Protein AF-A0A967RS19-F1 (afdb_monomer_lite)

Secondary structure (DSSP, 8-state):
--HHHHHHHT-----PPB-HHHHHHHHHHHHHTT-------S-----HHHHHHHHHH-TT--S-B-------SSSSPPPHHHHHHH-

Foldseek 3Di:
DDPVQCVVLVFDDDDAAADVVVLVVLCVVCVVVVHDDDDDDDDDDDDPVPRNVCCVVPVPRHDHDDDDDFPPDDPPGDDPVVVVSSD

Radius of gyration: 14.89 Å; chains: 1; bounding box: 41×23×33 Å

Sequence (87 aa):
MTDQMAGFLRVERHRHPGHPTLAKAVREHALQEEFDPSLVGGDFAWDENFCVPLKHLDPDSRIPVVPIIVNAVAPPMPTLRRCYRFG

Structure (mmCIF, N/CA/C/O backbone):
data_AF-A0A967RS19-F1
#
_entry.id   AF-A0A967RS19-F1
#
loop_
_atom_site.group_PDB
_atom_site.id
_atom_site.type_symbol
_atom_site.label_atom_id
_atom_site.label_alt_id
_atom_site.label_comp_id
_atom_site.label_asym_id
_atom_site.label_entity_id
_atom_site.label_seq_id
_atom_site.pdbx_PDB_ins_code
_atom_site.Cartn_x
_atom_site.Cartn_y
_atom_site.Cartn_z
_atom_site.occupancy
_atom_site.B_iso_or_equiv
_atom_site.auth_seq_id
_atom_site.auth_comp_id
_atom_site.auth_asym_id
_atom_site.auth_atom_id
_atom_site.pdbx_PDB_model_num
ATOM 1 N N . MET A 1 1 ? 11.634 4.883 -5.366 1.00 71.44 1 MET A N 1
ATOM 2 C CA . MET A 1 1 ? 12.964 4.282 -5.116 1.00 71.44 1 MET A CA 1
ATOM 3 C C . MET A 1 1 ? 14.079 5.050 -5.834 1.00 71.44 1 MET A C 1
ATOM 5 O O . MET A 1 1 ? 13.911 5.372 -7.006 1.00 71.44 1 MET A O 1
ATOM 9 N N . THR A 1 2 ? 15.184 5.366 -5.144 1.00 76.62 2 THR A N 1
ATOM 10 C CA . THR A 1 2 ? 16.399 5.972 -5.736 1.00 76.62 2 THR A CA 1
ATOM 11 C C . THR A 1 2 ? 17.262 4.915 -6.435 1.00 76.62 2 THR A C 1
ATOM 13 O O . THR A 1 2 ? 17.147 3.729 -6.127 1.00 76.62 2 THR A O 1
ATOM 16 N N . ASP A 1 3 ? 18.160 5.321 -7.336 1.00 80.88 3 ASP A N 1
ATOM 17 C CA . ASP A 1 3 ? 19.001 4.372 -8.087 1.00 80.88 3 ASP A CA 1
ATOM 18 C C . ASP A 1 3 ? 20.007 3.630 -7.183 1.00 80.88 3 ASP A C 1
ATOM 20 O O . ASP A 1 3 ? 20.264 2.442 -7.379 1.00 80.88 3 ASP A O 1
ATOM 24 N N . GLN A 1 4 ? 20.504 4.282 -6.123 1.00 83.06 4 GLN A N 1
ATOM 25 C CA . GLN A 1 4 ? 21.344 3.636 -5.105 1.00 83.06 4 GLN A CA 1
ATOM 26 C C . GLN A 1 4 ? 20.598 2.498 -4.389 1.00 83.06 4 GLN A C 1
ATOM 28 O O . GLN A 1 4 ? 21.160 1.423 -4.180 1.00 83.06 4 GLN A O 1
ATOM 33 N N . MET A 1 5 ? 19.326 2.718 -4.039 1.00 80.81 5 MET A N 1
ATOM 34 C CA . MET A 1 5 ? 18.496 1.708 -3.377 1.00 80.81 5 MET A CA 1
ATOM 35 C C . MET A 1 5 ? 18.160 0.550 -4.325 1.00 80.81 5 MET A C 1
ATOM 37 O O . MET A 1 5 ? 18.250 -0.612 -3.935 1.00 80.81 5 MET A O 1
ATOM 41 N N . ALA A 1 6 ? 17.854 0.857 -5.589 1.00 82.06 6 ALA A N 1
ATOM 42 C CA . ALA A 1 6 ? 17.616 -0.144 -6.629 1.00 82.06 6 ALA A CA 1
ATOM 43 C C . ALA A 1 6 ? 18.824 -1.088 -6.795 1.00 82.06 6 ALA A C 1
ATOM 45 O O . ALA A 1 6 ? 18.667 -2.311 -6.834 1.00 82.06 6 ALA A O 1
ATOM 46 N N . GLY A 1 7 ? 20.038 -0.524 -6.809 1.00 85.44 7 GLY A N 1
ATOM 47 C CA . GLY A 1 7 ? 21.285 -1.286 -6.865 1.00 85.44 7 GLY A CA 1
ATOM 48 C C . GLY A 1 7 ? 21.513 -2.168 -5.634 1.00 85.44 7 GLY A C 1
ATOM 49 O O . GLY A 1 7 ? 21.865 -3.339 -5.781 1.00 85.44 7 GLY A O 1
ATOM 50 N N . PHE A 1 8 ? 21.264 -1.640 -4.430 1.00 87.31 8 PHE A N 1
ATOM 51 C CA . PHE A 1 8 ? 21.392 -2.397 -3.179 1.00 87.31 8 PHE A CA 1
ATOM 52 C C . PHE A 1 8 ? 20.433 -3.596 -3.123 1.00 87.31 8 PHE A C 1
ATOM 54 O O . PHE A 1 8 ? 20.858 -4.715 -2.839 1.00 87.31 8 PHE A O 1
ATOM 61 N N . LEU A 1 9 ? 19.157 -3.381 -3.457 1.00 85.94 9 LEU A N 1
ATOM 62 C CA . LEU A 1 9 ? 18.122 -4.422 -3.448 1.00 85.94 9 LEU A CA 1
ATOM 63 C C . LEU A 1 9 ? 18.211 -5.373 -4.652 1.00 85.94 9 LEU A C 1
ATOM 65 O O . LEU A 1 9 ? 17.576 -6.428 -4.656 1.00 85.94 9 LEU A O 1
ATOM 69 N N . ARG A 1 10 ? 18.994 -5.016 -5.681 1.00 87.25 10 ARG A N 1
ATOM 70 C CA . ARG A 1 10 ? 19.058 -5.709 -6.979 1.00 87.25 10 ARG A CA 1
ATOM 71 C C . ARG A 1 10 ? 17.672 -5.834 -7.620 1.00 87.25 10 ARG A C 1
ATOM 73 O O . ARG A 1 10 ? 17.294 -6.910 -8.094 1.00 87.25 10 ARG A O 1
ATOM 80 N N . VAL A 1 11 ? 16.904 -4.749 -7.593 1.00 85.25 11 VAL A N 1
ATOM 81 C CA . VAL A 1 11 ? 15.558 -4.657 -8.176 1.00 85.25 11 VAL A CA 1
ATOM 82 C C . VAL A 1 11 ? 15.581 -3.601 -9.273 1.00 85.25 11 VAL A C 1
ATOM 84 O O . VAL A 1 11 ? 16.033 -2.479 -9.046 1.00 85.25 11 VAL A O 1
ATOM 87 N N . GLU A 1 12 ? 15.115 -3.966 -10.466 1.00 84.12 12 GLU A N 1
ATOM 88 C CA . GLU A 1 12 ? 14.957 -3.020 -11.568 1.00 84.12 12 GLU A CA 1
ATOM 89 C C . GLU A 1 12 ? 13.822 -2.031 -11.265 1.00 84.12 12 GLU A C 1
ATOM 91 O O . GLU A 1 12 ? 12.897 -2.310 -10.501 1.00 84.12 12 GLU A O 1
ATOM 96 N N . ARG A 1 13 ? 13.908 -0.818 -11.814 1.00 82.19 13 ARG A N 1
ATOM 97 C CA . ARG A 1 13 ? 12.848 0.174 -11.644 1.00 82.19 13 ARG A CA 1
ATOM 98 C C . ARG A 1 13 ? 11.731 -0.101 -12.635 1.00 82.19 13 ARG A C 1
ATOM 100 O O . ARG A 1 13 ? 11.925 0.035 -13.836 1.00 82.19 13 ARG A O 1
ATOM 107 N N . HIS A 1 14 ? 10.545 -0.364 -12.108 1.00 85.81 14 HIS A N 1
ATOM 108 C CA . HIS A 1 14 ? 9.353 -0.571 -12.913 1.00 85.81 14 HIS A CA 1
ATOM 109 C C . HIS A 1 14 ? 8.305 0.517 -12.691 1.00 85.81 14 HIS A C 1
ATOM 111 O O . HIS A 1 14 ? 8.292 1.208 -11.667 1.00 85.81 14 HIS A O 1
ATOM 117 N N . ARG A 1 15 ? 7.398 0.643 -13.663 1.00 88.75 15 ARG A N 1
ATOM 118 C CA . ARG A 1 15 ? 6.143 1.377 -13.517 1.00 88.75 15 ARG A CA 1
ATOM 119 C C . ARG A 1 15 ? 5.006 0.377 -13.634 1.00 88.75 15 ARG A C 1
ATOM 121 O O . ARG A 1 15 ? 4.876 -0.278 -14.661 1.00 88.75 15 ARG A O 1
ATOM 128 N N . HIS A 1 16 ? 4.184 0.299 -12.599 1.00 90.88 16 HIS A N 1
ATOM 129 C CA . HIS A 1 16 ? 3.003 -0.552 -12.602 1.00 90.88 16 HIS A CA 1
ATOM 130 C C . HIS A 1 16 ? 1.770 0.273 -12.978 1.00 90.88 16 HIS A C 1
ATOM 132 O O . HIS A 1 16 ? 1.661 1.433 -12.5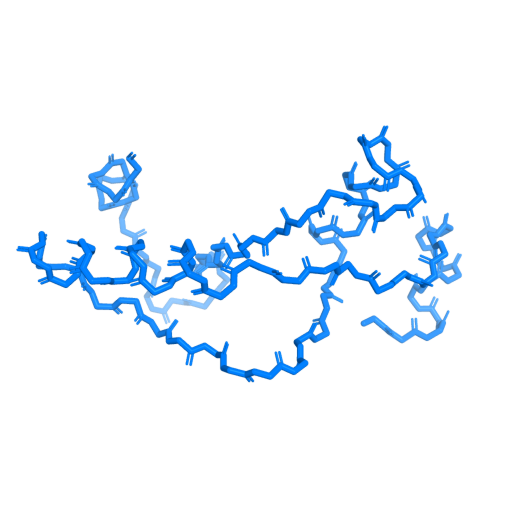57 1.00 90.88 16 HIS A O 1
ATOM 138 N N . PRO A 1 17 ? 0.828 -0.289 -13.753 1.00 92.81 17 PRO A N 1
ATOM 139 C CA . PRO A 1 17 ? -0.448 0.365 -13.975 1.00 92.81 17 PRO A CA 1
ATOM 140 C C . PRO A 1 17 ? -1.220 0.473 -12.652 1.00 92.81 17 PRO A C 1
ATOM 142 O O . PRO A 1 17 ? -1.249 -0.452 -11.844 1.00 92.81 17 PRO A O 1
ATOM 145 N N . GLY A 1 18 ? -1.863 1.615 -12.420 1.00 92.75 18 GLY A N 1
ATOM 146 C CA . GLY A 1 18 ? -2.851 1.746 -11.350 1.00 92.75 18 GLY A CA 1
ATOM 147 C C . GLY A 1 18 ? -4.221 1.235 -11.799 1.00 92.75 18 GLY A C 1
ATOM 148 O O . GLY A 1 18 ? -4.487 1.134 -12.997 1.00 92.75 18 GLY A O 1
ATOM 149 N N . HIS A 1 19 ? -5.130 0.994 -10.851 1.00 95.12 19 HIS A N 1
ATOM 150 C CA . HIS A 1 19 ? -6.537 0.701 -11.152 1.00 95.12 19 HIS A CA 1
ATOM 151 C C . HIS A 1 19 ? -7.485 1.748 -10.526 1.00 95.12 19 HIS A C 1
ATOM 153 O O . HIS A 1 19 ? -8.070 1.501 -9.469 1.00 95.12 19 HIS A O 1
ATOM 159 N N . PRO A 1 20 ? -7.711 2.910 -11.177 1.00 93.06 20 PRO A N 1
ATOM 160 C CA . PRO A 1 20 ? -8.456 4.030 -10.588 1.00 93.06 20 PRO A CA 1
ATOM 161 C C . PRO A 1 20 ? -9.887 3.687 -10.162 1.00 93.06 20 PRO A C 1
ATOM 163 O O . PRO A 1 20 ? -10.328 4.104 -9.094 1.00 93.06 20 PRO A O 1
ATOM 166 N N . THR A 1 21 ? -10.606 2.895 -10.965 1.00 95.69 21 THR A N 1
ATOM 167 C CA . THR A 1 21 ? -11.986 2.489 -10.648 1.00 95.69 21 THR A CA 1
ATOM 168 C C . THR A 1 21 ? -12.056 1.654 -9.369 1.00 95.69 21 THR A C 1
ATOM 170 O O . THR A 1 21 ? -12.907 1.911 -8.522 1.00 95.69 21 THR A O 1
ATOM 173 N N . LEU A 1 22 ? -11.132 0.703 -9.192 1.00 95.75 22 LEU A N 1
ATOM 174 C CA . LEU A 1 22 ? -11.040 -0.121 -7.989 1.00 95.75 22 LEU A CA 1
ATOM 175 C C . LEU A 1 22 ? -10.618 0.721 -6.783 1.00 95.75 22 LEU A C 1
ATOM 177 O O . LEU A 1 22 ? -11.246 0.630 -5.736 1.00 95.75 22 LEU A O 1
ATOM 181 N N . ALA A 1 23 ? -9.616 1.590 -6.938 1.00 94.81 23 ALA A N 1
ATOM 182 C CA . ALA A 1 23 ? -9.183 2.491 -5.870 1.00 94.81 23 ALA A CA 1
ATOM 183 C C . ALA A 1 23 ? -10.331 3.386 -5.372 1.00 94.81 23 ALA A C 1
ATOM 185 O O . ALA A 1 23 ? -10.514 3.561 -4.167 1.00 94.81 23 ALA A O 1
ATOM 186 N N . LYS A 1 24 ? -11.144 3.911 -6.299 1.00 94.75 24 LYS A N 1
ATOM 187 C CA . LYS A 1 24 ? -12.341 4.688 -5.970 1.00 94.75 24 LYS A CA 1
ATOM 1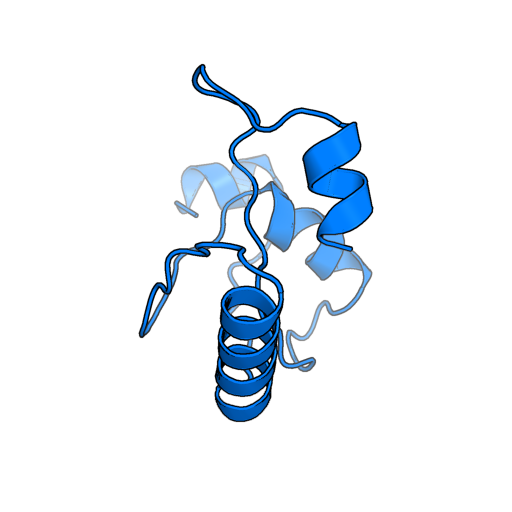88 C C . LYS A 1 24 ? -13.363 3.845 -5.203 1.00 94.75 24 LYS A C 1
ATOM 190 O O . LYS A 1 24 ? -13.823 4.304 -4.163 1.00 94.75 24 LYS A O 1
ATOM 195 N N . ALA A 1 25 ? -13.666 2.636 -5.679 1.00 96.25 25 ALA A N 1
ATOM 196 C CA . ALA A 1 25 ? -14.630 1.741 -5.040 1.00 96.25 25 ALA A CA 1
ATOM 197 C C . ALA A 1 25 ? -14.204 1.338 -3.617 1.00 96.25 25 ALA A C 1
ATOM 199 O O . ALA A 1 25 ? -15.008 1.425 -2.694 1.00 96.25 25 ALA A O 1
ATOM 200 N N . VAL A 1 26 ? -12.930 0.976 -3.417 1.00 96.12 26 VAL A N 1
ATOM 201 C CA . VAL A 1 26 ? -12.378 0.637 -2.092 1.00 96.12 26 VAL A CA 1
ATOM 202 C C . VAL A 1 26 ? -12.495 1.820 -1.133 1.00 96.12 26 VAL A C 1
ATOM 204 O O . VAL A 1 26 ? -12.947 1.655 -0.005 1.00 96.12 26 VAL A O 1
ATOM 207 N N . ARG A 1 27 ? -12.134 3.029 -1.579 1.00 95.44 27 ARG A N 1
ATOM 208 C CA . ARG A 1 27 ? -12.238 4.241 -0.756 1.00 95.44 27 ARG A CA 1
ATOM 209 C C . ARG A 1 27 ? -13.685 4.561 -0.385 1.00 95.44 27 ARG A C 1
ATOM 211 O O . ARG A 1 27 ? -13.949 4.926 0.753 1.00 95.44 27 ARG A O 1
ATOM 218 N N . GLU A 1 28 ? -14.605 4.473 -1.341 1.00 96.62 28 GLU A N 1
ATOM 219 C CA . GLU A 1 28 ? -16.025 4.755 -1.104 1.00 96.62 28 GLU A CA 1
ATOM 220 C C . GLU A 1 28 ? -16.633 3.765 -0.115 1.00 96.62 28 GLU A C 1
ATOM 222 O O . GLU A 1 28 ? -17.322 4.193 0.807 1.00 96.62 28 GLU A O 1
ATOM 227 N N . HIS A 1 29 ? -16.310 2.478 -0.243 1.00 97.56 29 HIS A N 1
ATOM 228 C CA . HIS A 1 29 ? -16.744 1.467 0.712 1.00 97.56 29 HIS A CA 1
ATOM 229 C C . HIS A 1 29 ? -16.140 1.692 2.106 1.00 97.56 29 HIS A C 1
ATOM 231 O O . HIS A 1 29 ? -16.865 1.686 3.093 1.00 97.56 29 HIS A O 1
ATOM 237 N N . ALA A 1 30 ? -14.840 1.989 2.198 1.00 97.38 30 ALA A N 1
ATOM 238 C CA . ALA A 1 30 ? -14.193 2.281 3.477 1.00 97.38 30 ALA A CA 1
ATOM 239 C C . ALA A 1 30 ? -14.852 3.464 4.209 1.00 97.38 30 ALA A C 1
ATOM 241 O O . ALA A 1 30 ? -15.082 3.381 5.410 1.00 97.38 30 ALA A O 1
ATOM 242 N N . LEU A 1 31 ? -15.212 4.533 3.486 1.00 97.06 31 LEU A N 1
ATOM 243 C CA . LEU A 1 31 ? -15.930 5.677 4.062 1.00 97.06 31 LEU A CA 1
ATOM 244 C C . LEU A 1 31 ? -17.334 5.303 4.562 1.00 97.06 31 LEU A C 1
ATOM 246 O O . LEU A 1 31 ? -17.778 5.840 5.573 1.00 97.06 31 LEU A O 1
ATOM 250 N N . GLN A 1 32 ? -18.035 4.400 3.868 1.00 98.06 32 GLN A N 1
ATOM 251 C CA . GLN A 1 32 ? -19.339 3.885 4.310 1.00 98.06 32 GLN A CA 1
ATOM 252 C C . GLN A 1 32 ? -19.228 3.049 5.591 1.00 98.06 32 GLN A C 1
ATOM 254 O O . GLN A 1 32 ? -20.115 3.123 6.434 1.00 98.06 32 GLN A O 1
ATOM 259 N N . GLU A 1 33 ? -18.124 2.322 5.757 1.00 98.06 33 GLU A N 1
ATOM 260 C CA . GLU A 1 33 ? -17.808 1.510 6.941 1.00 98.06 33 GLU A CA 1
ATOM 261 C C . GLU A 1 33 ? -17.071 2.303 8.044 1.00 98.06 33 GLU A C 1
ATOM 263 O O . GLU A 1 33 ? -16.425 1.724 8.918 1.00 98.06 33 GLU A O 1
ATOM 268 N N . GLU A 1 34 ? -17.149 3.639 8.009 1.00 97.62 34 GLU A N 1
ATOM 269 C CA . GLU A 1 34 ? -16.565 4.549 9.008 1.00 97.62 34 GLU A CA 1
ATOM 270 C C . GLU A 1 34 ? -15.025 4.463 9.138 1.00 97.62 34 GLU A C 1
ATOM 272 O O . GLU A 1 34 ? -14.447 4.654 10.214 1.00 97.62 34 GLU A O 1
ATOM 277 N N . PHE A 1 35 ? -14.329 4.201 8.028 1.00 97.75 35 PHE A N 1
ATOM 278 C CA . PHE A 1 35 ? -12.878 4.351 7.908 1.00 97.75 35 PHE A CA 1
ATOM 279 C C . PHE A 1 35 ? -12.496 5.580 7.076 1.00 97.75 35 PHE A C 1
ATOM 281 O O . PHE A 1 35 ? -13.098 5.867 6.046 1.00 97.75 35 PHE A O 1
ATOM 288 N N . ASP A 1 36 ? -11.397 6.235 7.464 1.00 95.12 36 ASP A N 1
ATOM 289 C CA . ASP A 1 36 ? -10.894 7.467 6.838 1.00 95.12 36 ASP A CA 1
ATOM 290 C C . ASP A 1 36 ? -9.556 7.258 6.087 1.00 95.12 36 ASP A C 1
ATOM 292 O O . ASP A 1 36 ? -8.515 7.767 6.518 1.00 95.12 36 ASP A O 1
ATOM 296 N N . PRO A 1 37 ? -9.499 6.480 4.987 1.00 93.94 37 PRO A N 1
ATOM 297 C CA . PRO A 1 37 ? -8.260 6.321 4.235 1.00 93.94 37 PRO A CA 1
ATOM 298 C C . PRO A 1 37 ? -7.907 7.598 3.459 1.00 93.94 37 PRO A C 1
ATOM 300 O O . PRO A 1 37 ? -8.718 8.148 2.709 1.00 93.94 37 PRO A O 1
ATOM 303 N N . SER A 1 38 ? -6.651 8.030 3.568 1.00 91.62 38 SER A N 1
ATOM 304 C CA . SER A 1 38 ? -6.092 9.069 2.699 1.00 91.62 38 SER A CA 1
ATOM 305 C C . SER A 1 38 ? -5.936 8.549 1.269 1.00 91.62 38 SER A C 1
ATOM 307 O O . SER A 1 38 ? -5.434 7.447 1.055 1.00 91.62 38 SER A O 1
ATOM 309 N N . LEU A 1 39 ? -6.311 9.364 0.279 1.00 87.69 39 LEU A N 1
ATOM 310 C CA . LEU A 1 39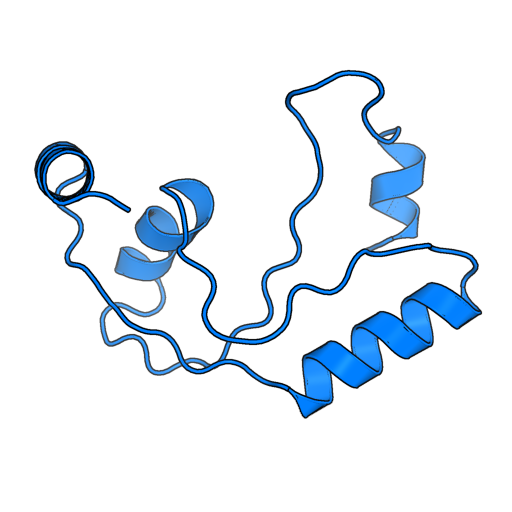 ? -6.109 9.050 -1.135 1.00 87.69 39 LEU A CA 1
ATOM 311 C C . LEU A 1 39 ? -4.941 9.863 -1.695 1.00 87.69 39 LEU A C 1
ATOM 313 O O . LEU A 1 39 ? -4.980 11.092 -1.697 1.00 87.69 39 LEU A O 1
ATOM 317 N N . VAL A 1 40 ? -3.936 9.172 -2.227 1.00 83.38 40 VAL A N 1
ATOM 318 C CA . VAL A 1 40 ? -2.865 9.789 -3.015 1.00 83.38 40 VAL A CA 1
ATOM 319 C C . VAL A 1 40 ? -3.202 9.602 -4.492 1.00 83.38 40 VAL A C 1
ATOM 321 O O . VAL A 1 40 ? -3.324 8.475 -4.968 1.00 83.38 40 VAL A O 1
ATOM 324 N N . GLY A 1 41 ? -3.410 10.708 -5.204 1.00 80.06 41 GLY A N 1
ATOM 325 C CA . GLY A 1 41 ? -3.639 10.703 -6.648 1.00 80.06 41 GLY A CA 1
ATOM 326 C C . GLY A 1 41 ? -2.338 10.838 -7.438 1.00 80.06 41 GLY A C 1
ATOM 327 O O . GLY A 1 41 ? -1.367 11.412 -6.952 1.00 80.06 41 GLY A O 1
ATOM 328 N N . GLY A 1 42 ? -2.351 10.369 -8.686 1.00 83.88 42 GLY A N 1
ATOM 329 C CA . GLY A 1 42 ? -1.227 10.518 -9.612 1.00 83.88 42 GLY A CA 1
ATOM 330 C C . GLY A 1 42 ? -0.119 9.484 -9.416 1.00 83.88 42 GLY A C 1
ATOM 331 O O . GLY A 1 42 ? -0.356 8.383 -8.917 1.00 83.88 42 GLY A O 1
ATOM 332 N N . ASP A 1 43 ? 1.085 9.834 -9.868 1.00 82.25 43 ASP A N 1
ATOM 333 C CA . ASP A 1 43 ? 2.252 8.966 -9.749 1.00 82.25 43 ASP A CA 1
ATOM 334 C C . ASP A 1 43 ? 2.725 8.904 -8.292 1.00 82.25 43 ASP A C 1
ATOM 336 O O . ASP A 1 43 ? 3.009 9.922 -7.660 1.00 82.25 43 ASP A O 1
ATOM 340 N N . PHE A 1 44 ? 2.848 7.686 -7.772 1.00 83.69 44 PHE A N 1
ATOM 341 C CA . PHE A 1 44 ? 3.347 7.416 -6.431 1.00 83.69 44 PHE A CA 1
ATOM 342 C C . PHE A 1 44 ? 4.594 6.536 -6.520 1.00 83.69 44 PHE A C 1
ATOM 344 O O . PHE A 1 44 ? 4.568 5.454 -7.107 1.00 83.69 44 PHE A O 1
ATOM 351 N N . ALA A 1 45 ? 5.704 7.008 -5.954 1.00 83.06 45 ALA A N 1
ATOM 352 C CA . ALA A 1 45 ? 6.957 6.270 -5.960 1.00 83.06 45 ALA A CA 1
ATOM 353 C C . ALA A 1 45 ? 6.949 5.214 -4.854 1.00 83.06 45 ALA A C 1
ATOM 355 O O . ALA A 1 45 ? 6.920 5.551 -3.674 1.00 83.06 45 ALA A O 1
ATOM 356 N N . TRP A 1 46 ? 7.030 3.943 -5.237 1.00 80.06 46 TRP A N 1
ATOM 357 C CA . TRP A 1 46 ? 7.074 2.857 -4.266 1.00 80.06 46 TRP A CA 1
ATOM 358 C C . TRP A 1 46 ? 8.438 2.734 -3.588 1.00 80.06 46 TRP A C 1
ATOM 360 O O . TRP A 1 46 ? 9.484 3.121 -4.145 1.00 80.06 46 TRP A O 1
ATOM 370 N N . ASP A 1 47 ? 8.386 2.184 -2.380 1.00 83.62 47 ASP A N 1
ATOM 371 C CA . ASP A 1 47 ? 9.520 1.751 -1.578 1.00 83.62 47 ASP A CA 1
ATOM 372 C C . ASP A 1 47 ? 9.799 0.246 -1.791 1.00 83.62 47 ASP A C 1
ATOM 374 O O . ASP A 1 47 ? 9.213 -0.414 -2.660 1.00 83.62 47 ASP A O 1
ATOM 378 N N . GLU A 1 48 ? 10.725 -0.289 -1.003 1.00 85.75 48 GLU A N 1
ATOM 379 C CA . GLU A 1 48 ? 11.126 -1.693 -1.008 1.00 85.75 48 GLU A CA 1
ATOM 380 C C . GLU A 1 48 ? 9.997 -2.669 -0.657 1.00 85.75 48 GLU A C 1
ATOM 382 O O . GLU A 1 48 ? 10.018 -3.812 -1.123 1.00 85.75 48 GLU A O 1
ATOM 387 N N . ASN A 1 49 ? 8.994 -2.226 0.109 1.00 87.44 49 ASN A N 1
ATOM 388 C CA . ASN A 1 49 ? 7.917 -3.083 0.602 1.00 87.44 49 ASN A CA 1
ATOM 389 C C . ASN A 1 49 ? 7.009 -3.564 -0.534 1.00 87.44 49 ASN A C 1
ATOM 391 O O . ASN A 1 49 ? 6.410 -4.634 -0.436 1.00 87.44 49 ASN A O 1
ATOM 395 N N . PHE A 1 50 ? 6.943 -2.807 -1.632 1.00 88.44 50 PHE A N 1
ATOM 396 C CA . PHE A 1 50 ? 6.190 -3.187 -2.826 1.00 88.44 50 PHE A CA 1
ATOM 397 C C . PHE A 1 50 ? 7.075 -3.802 -3.911 1.00 88.44 50 PHE A C 1
ATOM 399 O O . PHE A 1 50 ? 6.701 -4.814 -4.506 1.00 88.44 50 PHE A O 1
ATOM 406 N N . CYS A 1 51 ? 8.245 -3.217 -4.194 1.00 87.75 51 CYS A N 1
ATOM 407 C CA . CYS A 1 51 ? 9.026 -3.623 -5.366 1.00 87.75 51 CYS A CA 1
ATOM 408 C C . CYS A 1 51 ? 9.707 -4.991 -5.198 1.00 87.75 51 CYS A C 1
ATOM 410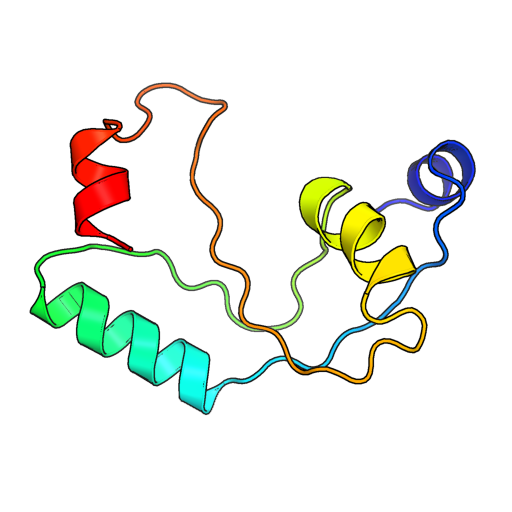 O O . CYS A 1 51 ? 9.815 -5.737 -6.172 1.00 87.75 51 CYS A O 1
ATOM 412 N N . VAL A 1 52 ? 10.123 -5.361 -3.980 1.00 90.19 52 VAL A N 1
ATOM 413 C CA . VAL A 1 52 ? 10.797 -6.646 -3.735 1.00 90.19 52 VAL A CA 1
ATOM 414 C C . VAL A 1 52 ? 9.843 -7.831 -3.946 1.00 90.19 52 VAL A C 1
ATOM 416 O O . VAL A 1 52 ? 10.196 -8.718 -4.724 1.00 90.19 52 VAL A O 1
ATOM 419 N N . PRO A 1 53 ? 8.628 -7.870 -3.358 1.00 91.56 53 PRO A N 1
ATOM 420 C CA . PRO A 1 53 ? 7.678 -8.946 -3.643 1.00 91.56 53 PRO A CA 1
ATOM 421 C C . PRO A 1 53 ? 7.248 -8.994 -5.114 1.00 91.56 53 PRO A C 1
ATOM 423 O O . PRO A 1 53 ? 7.168 -10.074 -5.702 1.00 91.56 53 PRO A O 1
ATOM 426 N N . LEU A 1 54 ? 7.001 -7.837 -5.736 1.00 91.19 54 LEU A N 1
ATOM 427 C CA . LEU A 1 54 ? 6.497 -7.786 -7.110 1.00 91.19 54 LEU A CA 1
ATOM 428 C C . LEU A 1 54 ? 7.533 -8.205 -8.150 1.00 91.19 54 LEU A C 1
ATOM 430 O O . LEU A 1 54 ? 7.149 -8.802 -9.146 1.00 91.19 54 LEU A O 1
ATOM 434 N N . LYS A 1 55 ? 8.834 -8.052 -7.883 1.00 89.81 55 LYS A N 1
ATOM 435 C CA . LYS A 1 55 ? 9.881 -8.677 -8.708 1.00 89.81 55 LYS A CA 1
ATOM 436 C C . LYS A 1 55 ? 9.696 -10.198 -8.851 1.00 89.81 55 LYS A C 1
ATOM 438 O O . LYS A 1 55 ? 10.102 -10.769 -9.859 1.00 89.81 55 LYS A O 1
ATOM 443 N N . HIS A 1 56 ? 9.121 -10.864 -7.849 1.00 91.88 56 HIS A N 1
ATOM 444 C CA . HIS A 1 56 ? 8.878 -12.308 -7.879 1.00 91.88 56 HIS A CA 1
ATOM 445 C C . HIS A 1 56 ? 7.490 -12.675 -8.421 1.00 91.88 56 HIS A C 1
ATOM 447 O O . HIS A 1 56 ? 7.348 -13.729 -9.036 1.00 91.88 56 HIS A O 1
ATOM 453 N N . LEU A 1 57 ? 6.479 -11.833 -8.186 1.00 93.12 57 LEU A N 1
ATOM 454 C CA . LEU A 1 57 ? 5.080 -12.114 -8.536 1.00 93.12 57 LEU A CA 1
ATOM 455 C C . LEU A 1 57 ? 4.662 -11.573 -9.913 1.00 93.12 57 LEU A C 1
ATOM 457 O O . LEU A 1 57 ? 3.866 -12.206 -10.599 1.00 93.12 57 LEU A O 1
ATOM 461 N N . ASP A 1 58 ? 5.185 -10.414 -10.310 1.00 93.44 58 ASP A N 1
ATOM 462 C CA . ASP A 1 58 ? 4.878 -9.708 -11.559 1.00 93.44 58 ASP A CA 1
ATOM 463 C C . ASP A 1 58 ? 6.139 -8.994 -12.095 1.00 93.44 58 ASP A C 1
ATOM 465 O O . ASP A 1 58 ? 6.204 -7.760 -12.115 1.00 93.44 58 ASP A O 1
ATOM 469 N N . PRO A 1 59 ? 7.172 -9.754 -12.515 1.00 91.25 59 PRO A N 1
ATOM 470 C CA . PRO A 1 59 ? 8.454 -9.190 -12.955 1.00 91.25 59 PRO A CA 1
ATOM 471 C C . PRO A 1 59 ? 8.320 -8.252 -14.162 1.00 91.25 59 PRO A C 1
ATOM 473 O O . PRO A 1 59 ? 9.129 -7.348 -14.335 1.00 91.25 59 PRO A O 1
ATOM 476 N N . ASP A 1 60 ? 7.278 -8.433 -14.976 1.00 92.62 60 ASP A N 1
ATOM 477 C CA . ASP A 1 60 ? 7.015 -7.614 -16.160 1.00 92.62 60 ASP A CA 1
ATOM 478 C C . ASP A 1 60 ? 6.082 -6.422 -15.872 1.00 92.62 60 ASP A C 1
ATOM 480 O O . ASP A 1 60 ? 5.766 -5.658 -16.784 1.00 92.62 60 ASP A O 1
ATOM 484 N N . SER A 1 61 ? 5.634 -6.251 -14.621 1.00 92.00 61 SER A N 1
ATOM 485 C CA . SER A 1 61 ? 4.798 -5.125 -14.169 1.00 92.00 61 SER A CA 1
ATOM 486 C C . SER A 1 61 ? 3.493 -4.954 -14.949 1.00 92.00 61 SER A C 1
ATOM 488 O O . SER A 1 61 ? 3.085 -3.839 -15.288 1.00 92.00 61 SER A O 1
ATOM 490 N N . ARG A 1 62 ? 2.838 -6.073 -15.268 1.00 93.81 62 ARG A N 1
ATOM 491 C CA . ARG A 1 62 ? 1.623 -6.110 -16.092 1.00 93.81 62 ARG A CA 1
ATOM 492 C C . ARG A 1 62 ? 0.347 -6.009 -15.271 1.00 93.81 62 ARG A C 1
ATOM 494 O O . ARG A 1 62 ? -0.684 -5.611 -15.812 1.00 93.81 62 ARG A O 1
ATOM 501 N N . ILE A 1 63 ? 0.391 -6.392 -14.000 1.00 93.75 63 ILE A N 1
ATOM 502 C CA . ILE A 1 63 ? -0.786 -6.478 -13.141 1.00 93.75 63 ILE A CA 1
ATOM 503 C C . ILE A 1 63 ? -1.095 -5.079 -12.589 1.00 93.75 63 ILE A C 1
ATOM 505 O O . ILE A 1 63 ? -0.238 -4.479 -11.935 1.00 93.75 63 ILE A O 1
ATOM 509 N N . PRO A 1 64 ? -2.305 -4.531 -12.821 1.00 93.69 64 PRO A N 1
ATOM 510 C CA . PRO A 1 64 ? -2.704 -3.279 -12.200 1.00 93.69 64 PRO A CA 1
ATOM 511 C C . PRO A 1 64 ? -2.815 -3.417 -10.688 1.00 93.69 64 PRO A C 1
ATOM 513 O O . PRO A 1 64 ? -3.388 -4.389 -10.196 1.00 93.69 64 PRO A O 1
ATOM 516 N N . VAL A 1 65 ? -2.333 -2.422 -9.946 1.00 91.75 65 VAL A N 1
ATOM 517 C CA . VAL A 1 65 ? -2.369 -2.456 -8.480 1.00 91.75 65 VAL A CA 1
ATOM 518 C C . VAL A 1 65 ? -3.051 -1.237 -7.863 1.00 91.75 65 VAL A C 1
ATOM 520 O O . VAL A 1 65 ? -3.110 -0.149 -8.443 1.00 91.75 65 VAL A O 1
ATOM 523 N N . VAL A 1 66 ? -3.539 -1.427 -6.638 1.00 93.38 66 VAL A N 1
ATOM 524 C CA . VAL A 1 66 ? -4.012 -0.368 -5.741 1.00 93.38 66 VAL A CA 1
ATOM 525 C C . VAL A 1 66 ? -3.290 -0.549 -4.402 1.00 93.38 66 VAL A C 1
ATOM 527 O O . VAL A 1 66 ? -3.667 -1.430 -3.632 1.00 93.38 66 VAL A O 1
ATOM 530 N N . PRO A 1 67 ? -2.224 0.223 -4.124 1.00 92.06 67 PRO A N 1
ATOM 531 C CA . PRO A 1 67 ? -1.487 0.097 -2.871 1.00 92.06 67 PRO A CA 1
ATOM 532 C C . PRO A 1 67 ? -2.331 0.544 -1.672 1.00 92.06 67 PRO A C 1
ATOM 534 O O . PRO A 1 67 ? -2.827 1.670 -1.650 1.00 92.06 67 PRO A O 1
ATOM 537 N N . ILE A 1 68 ? -2.446 -0.314 -0.656 1.00 93.44 68 ILE A N 1
ATOM 538 C CA . ILE A 1 68 ? -2.976 0.047 0.665 1.00 93.44 68 ILE A CA 1
ATOM 539 C C . ILE A 1 68 ? -1.799 0.138 1.632 1.00 93.44 68 ILE A C 1
ATOM 541 O O . ILE A 1 68 ? -1.159 -0.867 1.937 1.00 93.44 68 ILE A O 1
ATOM 545 N N . ILE A 1 69 ? -1.498 1.350 2.095 1.00 92.69 69 ILE A N 1
ATOM 546 C CA . ILE A 1 69 ? -0.373 1.616 2.995 1.00 92.69 69 ILE A CA 1
ATOM 547 C C . ILE A 1 69 ? -0.919 1.858 4.395 1.00 92.69 69 ILE A C 1
ATOM 549 O O . ILE A 1 69 ? -1.749 2.741 4.606 1.00 92.69 69 ILE A O 1
ATOM 553 N N . VAL A 1 70 ? -0.418 1.094 5.362 1.00 94.19 70 VAL A N 1
ATOM 554 C CA . VAL A 1 70 ? -0.761 1.249 6.775 1.00 94.19 70 VAL A CA 1
ATOM 555 C C . VAL A 1 70 ? 0.440 1.822 7.511 1.00 94.19 70 VAL A C 1
ATOM 557 O O . VAL A 1 70 ? 1.549 1.301 7.405 1.00 94.19 70 VAL A O 1
ATOM 560 N N . ASN A 1 71 ? 0.225 2.890 8.280 1.00 93.75 71 ASN A N 1
ATOM 561 C CA . ASN A 1 71 ? 1.261 3.421 9.155 1.00 93.75 71 ASN A CA 1
ATOM 562 C C . ASN A 1 71 ? 1.621 2.381 10.228 1.00 93.75 71 ASN A C 1
ATOM 564 O O . ASN A 1 71 ? 0.824 2.109 11.123 1.00 93.75 71 ASN A O 1
ATOM 568 N N . ALA A 1 72 ? 2.829 1.835 10.136 1.00 92.69 72 ALA A N 1
ATOM 569 C CA . ALA A 1 72 ? 3.397 0.886 11.090 1.00 92.69 72 ALA A CA 1
ATOM 570 C C . ALA A 1 72 ? 4.751 1.367 11.650 1.00 92.69 72 ALA A C 1
ATOM 572 O O . ALA A 1 72 ? 5.529 0.569 12.166 1.00 92.69 72 ALA A O 1
ATOM 573 N N . VAL A 1 73 ? 5.053 2.664 11.506 1.00 93.06 73 VAL A N 1
ATOM 574 C CA . VAL A 1 73 ? 6.365 3.236 11.851 1.00 93.06 73 VAL A CA 1
ATOM 575 C C . VAL A 1 73 ? 6.233 4.341 12.892 1.00 93.06 73 VAL A C 1
ATOM 577 O O . VAL A 1 73 ? 6.914 4.310 13.914 1.00 93.06 73 VAL A O 1
ATOM 580 N N . ALA A 1 74 ? 5.357 5.320 12.652 1.00 94.69 74 ALA A N 1
ATOM 581 C CA . ALA A 1 74 ? 5.217 6.484 13.519 1.00 94.69 74 ALA A CA 1
ATOM 582 C C . ALA A 1 74 ? 4.004 6.324 14.451 1.00 94.69 74 ALA A C 1
ATOM 584 O O . ALA A 1 74 ? 2.900 6.080 13.971 1.00 94.69 74 ALA A O 1
ATOM 585 N N . PRO A 1 75 ? 4.137 6.474 15.776 1.00 94.44 75 PRO A N 1
ATOM 586 C CA . PRO A 1 75 ? 2.972 6.477 16.651 1.00 94.44 75 PRO A CA 1
ATOM 587 C C . PRO A 1 75 ? 2.106 7.745 16.448 1.00 94.44 75 PRO A C 1
ATOM 589 O O . PRO A 1 75 ? 2.651 8.813 16.169 1.00 94.44 75 PRO A O 1
ATOM 592 N N . PRO A 1 76 ? 0.775 7.662 16.649 1.00 93.62 76 PRO A N 1
ATOM 593 C CA . PRO A 1 76 ? 0.022 6.443 16.933 1.00 93.62 76 PRO A CA 1
ATOM 594 C C . PRO A 1 76 ? -0.206 5.590 15.670 1.00 93.62 76 PRO A C 1
ATOM 596 O O . PRO A 1 76 ? -0.601 6.085 14.616 1.00 93.62 76 PRO A O 1
ATOM 599 N N . MET A 1 77 ? -0.000 4.280 15.808 1.00 97.19 77 MET A N 1
ATOM 600 C CA . MET A 1 77 ? -0.357 3.280 14.795 1.00 97.19 77 MET A CA 1
ATOM 601 C C . MET A 1 77 ? -1.798 2.794 15.021 1.00 97.19 77 MET A C 1
ATOM 603 O O . MET A 1 77 ? -2.289 2.842 16.156 1.00 97.19 77 MET A O 1
ATOM 607 N N . PRO A 1 78 ? -2.496 2.289 13.988 1.00 96.38 78 PRO A N 1
ATOM 608 C CA . PRO A 1 78 ? -3.771 1.619 14.193 1.00 96.38 7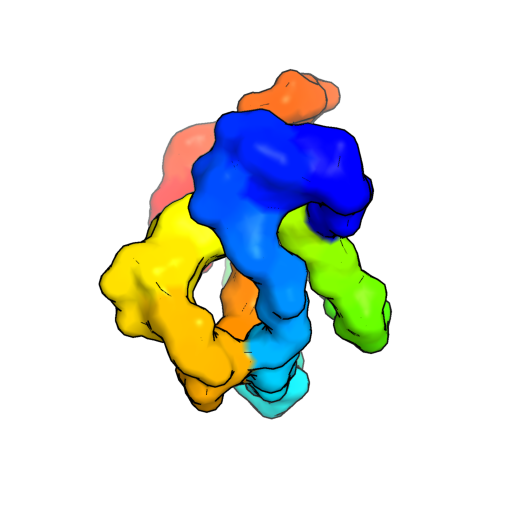8 PRO A CA 1
ATOM 609 C C . PRO A 1 78 ? -3.594 0.367 15.060 1.00 96.38 78 PRO A C 1
ATOM 611 O O . PRO A 1 78 ? -2.574 -0.320 15.014 1.00 96.38 78 PRO A O 1
ATOM 614 N N . THR A 1 79 ? -4.615 0.040 15.854 1.00 97.06 79 THR A N 1
ATOM 615 C CA . THR A 1 79 ? -4.627 -1.222 16.603 1.00 97.06 79 THR A CA 1
ATOM 616 C C . THR A 1 79 ? -4.785 -2.403 15.647 1.00 97.06 79 THR A C 1
ATOM 618 O O . THR A 1 79 ? -5.450 -2.291 14.618 1.00 97.06 79 THR A O 1
ATOM 621 N N . LEU A 1 80 ? -4.278 -3.580 16.025 1.00 97.00 80 LEU A N 1
ATOM 622 C CA . LEU A 1 80 ? -4.467 -4.806 15.235 1.00 97.00 80 LEU A CA 1
ATOM 623 C C . LEU A 1 80 ? -5.949 -5.129 14.997 1.00 97.00 80 LEU A C 1
ATOM 625 O O . LEU A 1 80 ? -6.319 -5.599 13.927 1.00 97.00 80 LEU A O 1
ATOM 629 N N . ARG A 1 81 ? -6.818 -4.818 15.969 1.00 98.12 81 ARG A N 1
ATOM 630 C CA . ARG A 1 81 ? -8.273 -4.961 15.821 1.00 98.12 81 ARG A CA 1
ATOM 631 C C . ARG A 1 81 ? -8.834 -4.033 14.744 1.00 98.12 81 ARG A C 1
ATOM 633 O O . ARG A 1 81 ? -9.739 -4.442 14.026 1.00 98.12 81 ARG A O 1
ATOM 640 N N . ARG A 1 82 ? -8.319 -2.804 14.635 1.00 97.00 82 ARG A N 1
ATOM 641 C CA . ARG A 1 82 ? -8.708 -1.866 13.574 1.00 97.00 82 ARG A CA 1
ATOM 642 C C . ARG A 1 82 ? -8.233 -2.361 12.210 1.00 97.00 82 ARG A C 1
ATOM 644 O O . ARG A 1 82 ? -9.021 -2.324 11.279 1.00 97.00 82 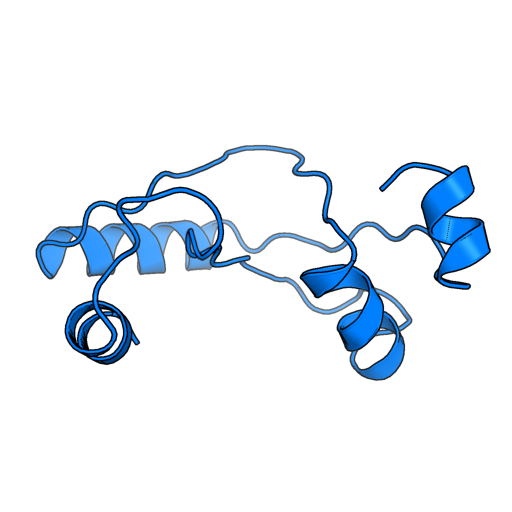ARG A O 1
ATOM 651 N N . CYS A 1 83 ? -7.010 -2.887 12.114 1.00 97.12 83 CYS A N 1
ATOM 652 C CA . CYS A 1 83 ? -6.514 -3.496 10.876 1.00 97.12 83 CYS A CA 1
ATOM 653 C C . CYS A 1 83 ? -7.354 -4.712 10.457 1.00 97.12 83 CYS A C 1
ATOM 655 O O . CYS A 1 83 ? -7.718 -4.818 9.296 1.00 97.12 83 CYS A O 1
ATOM 657 N N . TYR A 1 84 ? -7.719 -5.584 11.404 1.00 97.62 84 TYR A N 1
ATOM 658 C CA . TYR A 1 84 ? -8.586 -6.735 11.130 1.00 97.62 84 TYR A CA 1
ATOM 659 C C . TYR A 1 84 ? -9.987 -6.330 10.660 1.00 97.62 84 TYR A C 1
ATOM 661 O O . TYR A 1 84 ? -10.562 -7.021 9.842 1.00 97.62 84 TYR A O 1
ATOM 669 N N . ARG A 1 85 ? -10.545 -5.226 11.175 1.00 97.31 85 ARG A N 1
ATOM 670 C CA . ARG A 1 85 ? -11.847 -4.709 10.719 1.00 97.31 85 ARG A CA 1
ATOM 671 C C . ARG A 1 85 ? -11.785 -4.005 9.363 1.00 97.31 85 ARG A C 1
ATOM 673 O O . ARG A 1 85 ? -12.829 -3.823 8.758 1.00 97.31 85 ARG A O 1
ATOM 680 N N . PHE A 1 86 ? -10.608 -3.528 8.961 1.00 96.44 86 PHE A N 1
ATOM 681 C CA . PHE A 1 86 ? -10.425 -2.861 7.675 1.00 96.44 86 PHE A CA 1
ATOM 682 C C . PHE A 1 86 ? -10.342 -3.861 6.514 1.00 96.44 86 PHE A C 1
ATOM 684 O O . PHE A 1 86 ? -10.794 -3.544 5.418 1.00 96.44 86 PHE A O 1
ATOM 691 N N . GLY A 1 87 ? -9.696 -5.011 6.743 1.00 94.06 87 GLY A N 1
ATOM 692 C CA . GLY A 1 87 ? -9.556 -6.081 5.749 1.00 94.06 87 GLY A CA 1
ATOM 693 C C . GLY A 1 87 ? -10.824 -6.902 5.599 1.00 94.06 87 GLY A C 1
ATOM 694 O O . GLY A 1 87 ? -11.080 -7.325 4.452 1.00 94.06 87 GLY A O 1
#

pLDDT: mean 91.05, std 5.79, range [71.44, 98.12]